Protein AF-A0AAE0Z1A1-F1 (afdb_monomer_lite)

Foldseek 3Di:
DDPDPVVVVVVVVVVVVVVVVVVVLVQLLVLLVVLLVVDDPLQNVLLVVLQVVDPVSVVCVVVSVQLCSLQDDDPNDHSVCSQPVDDSGDDPVSSVSSNCSSVPDPPPVVPVVVVVVVVVVVVPPD

pLDDT: mean 71.83, std 18.07, range [40.81, 90.56]

Radius of gyration: 20.41 Å; chains: 1; bounding box: 55×24×60 Å

Structure (mmCIF, N/CA/C/O backbone):
data_AF-A0AAE0Z1A1-F1
#
_entry.id   AF-A0AAE0Z1A1-F1
#
loop_
_atom_site.group_PDB
_atom_site.id
_atom_site.type_symbol
_atom_site.label_atom_id
_atom_site.label_alt_id
_atom_site.label_comp_id
_atom_site.label_asym_id
_atom_site.label_entity_id
_atom_site.label_seq_id
_atom_site.pdbx_PDB_ins_code
_atom_site.Cartn_x
_atom_site.Cartn_y
_atom_site.Cartn_z
_atom_site.occupancy
_atom_site.B_iso_or_equiv
_atom_site.auth_seq_id
_atom_site.auth_comp_id
_atom_site.auth_asym_id
_atom_site.auth_atom_id
_atom_site.pdbx_PDB_model_num
ATOM 1 N N . MET A 1 1 ? -26.167 -8.117 43.049 1.00 43.34 1 MET A N 1
ATOM 2 C CA . MET A 1 1 ? -25.364 -6.888 42.853 1.00 43.34 1 MET A CA 1
ATOM 3 C C . MET A 1 1 ? -26.087 -5.999 41.850 1.00 43.34 1 MET A C 1
ATOM 5 O O . MET A 1 1 ? -26.239 -6.382 40.698 1.00 43.34 1 MET A O 1
ATOM 9 N N . LYS A 1 2 ? -26.657 -4.881 42.311 1.00 44.62 2 LYS A N 1
ATOM 10 C CA . LYS A 1 2 ? -27.494 -3.980 41.507 1.00 44.62 2 LYS A CA 1
ATOM 11 C C . LYS A 1 2 ? -26.561 -2.919 40.917 1.00 44.62 2 LYS A C 1
ATOM 13 O O . LYS A 1 2 ? -26.231 -1.951 41.590 1.00 44.62 2 LYS A O 1
ATOM 18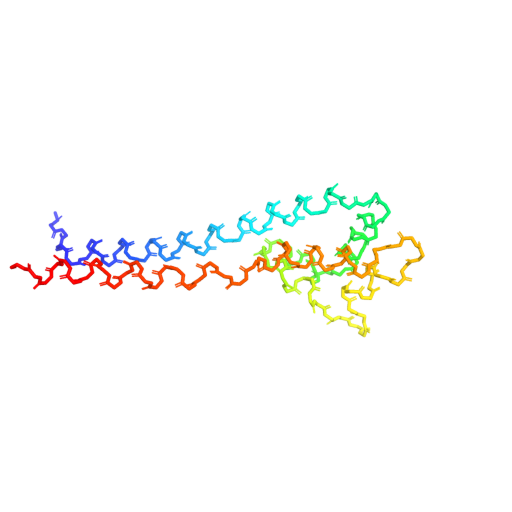 N N . MET A 1 3 ? -26.030 -3.165 39.718 1.00 40.81 3 MET A N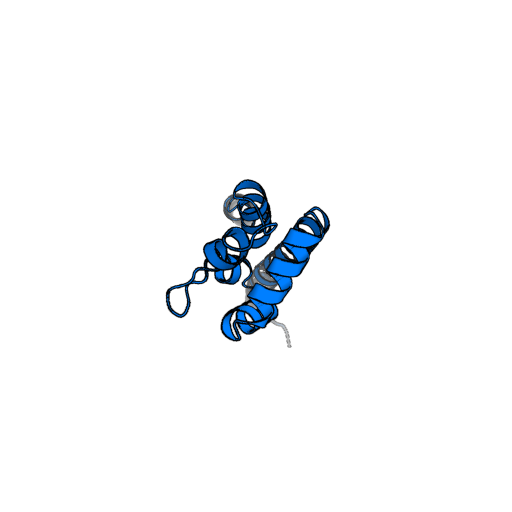 1
ATOM 19 C CA . MET A 1 3 ? -25.216 -2.161 39.023 1.00 40.81 3 MET A CA 1
ATOM 20 C C . MET A 1 3 ? -26.076 -0.915 38.784 1.00 40.81 3 MET A C 1
ATOM 22 O O . MET A 1 3 ? -27.118 -1.003 38.133 1.00 40.81 3 MET A O 1
ATOM 26 N N . SER A 1 4 ? -25.646 0.213 39.353 1.00 45.28 4 SER A N 1
ATOM 27 C CA . SER A 1 4 ? -26.275 1.527 39.211 1.00 45.28 4 SER A CA 1
ATOM 28 C C . SER A 1 4 ? -26.413 1.896 37.728 1.00 45.28 4 SER A C 1
ATOM 30 O O . SER A 1 4 ? -25.473 1.685 36.956 1.00 45.28 4 SER A O 1
ATOM 32 N N . SER A 1 5 ? -27.575 2.420 37.314 1.00 54.44 5 SER A N 1
ATOM 33 C CA . SER A 1 5 ? -27.904 2.718 35.905 1.00 54.44 5 SER A CA 1
ATOM 34 C C . SER A 1 5 ? -26.852 3.579 35.195 1.00 54.44 5 SER A C 1
ATOM 36 O O . SER A 1 5 ? -26.641 3.421 33.994 1.00 54.44 5 SER A O 1
ATOM 38 N N . SER A 1 6 ? -26.126 4.417 35.936 1.00 52.25 6 SER A N 1
ATOM 39 C CA . SER A 1 6 ? -25.064 5.285 35.419 1.00 52.25 6 SER A CA 1
ATOM 40 C C . SER A 1 6 ? -23.843 4.509 34.899 1.00 52.25 6 SER A C 1
ATOM 42 O O . SER A 1 6 ? -23.238 4.902 33.906 1.00 52.25 6 SER A O 1
ATOM 44 N N . ALA A 1 7 ? -23.506 3.363 35.503 1.00 51.72 7 ALA A N 1
ATOM 45 C CA . ALA A 1 7 ? -22.358 2.547 35.090 1.00 51.72 7 ALA A CA 1
ATOM 46 C C . ALA A 1 7 ? -22.616 1.782 33.777 1.00 51.72 7 ALA A C 1
ATOM 48 O O . ALA A 1 7 ? -21.696 1.556 32.992 1.00 51.72 7 ALA A O 1
ATOM 49 N N . LYS A 1 8 ? -23.880 1.425 33.502 1.00 53.25 8 LYS A N 1
ATOM 50 C CA . LYS A 1 8 ? -24.276 0.767 32.244 1.00 53.25 8 LYS A CA 1
ATOM 51 C C . LYS A 1 8 ? -24.155 1.704 31.043 1.00 53.25 8 LYS A C 1
ATOM 53 O O . LYS A 1 8 ? -23.748 1.262 29.974 1.00 53.25 8 LYS A O 1
ATOM 58 N N . MET A 1 9 ? -24.475 2.986 31.228 1.00 53.38 9 MET A N 1
ATOM 59 C CA . MET A 1 9 ? -24.430 3.976 30.151 1.00 53.38 9 MET A CA 1
ATOM 60 C C . MET A 1 9 ? -22.984 4.302 29.735 1.00 53.38 9 MET A C 1
ATOM 62 O O . MET A 1 9 ? -22.688 4.370 28.545 1.00 53.38 9 MET A O 1
ATOM 66 N N . ILE A 1 10 ? -22.065 4.409 30.703 1.00 56.50 10 ILE A N 1
ATOM 67 C CA . ILE A 1 10 ? -20.635 4.648 30.437 1.00 56.50 10 ILE A CA 1
ATOM 68 C C . ILE A 1 10 ? -20.010 3.456 29.695 1.00 56.50 10 ILE A C 1
ATOM 70 O O . ILE A 1 10 ? -19.276 3.646 28.728 1.00 56.50 10 ILE A O 1
ATOM 74 N N . CYS A 1 11 ? -20.348 2.225 30.092 1.00 52.53 11 CYS A N 1
ATOM 75 C CA . CYS A 1 11 ? -19.843 1.015 29.437 1.00 52.53 11 CYS A CA 1
ATOM 76 C C . CYS A 1 11 ? -20.297 0.924 27.965 1.00 52.53 11 CYS A C 1
ATOM 78 O O . CYS A 1 11 ? -19.502 0.613 27.080 1.00 52.53 11 CYS A O 1
ATOM 80 N N . LEU A 1 12 ? -21.552 1.291 27.681 1.00 56.19 12 LEU A N 1
ATOM 81 C CA . LEU A 1 12 ? -22.099 1.342 26.321 1.00 56.19 12 LEU A CA 1
ATOM 82 C C . LEU A 1 12 ? -21.383 2.371 25.433 1.00 56.19 12 LEU A C 1
ATOM 84 O O . LEU A 1 12 ? -21.048 2.057 24.293 1.00 56.19 12 LEU A O 1
ATOM 88 N N . LEU A 1 13 ? -21.097 3.568 25.953 1.00 55.00 13 LEU A N 1
ATOM 89 C CA . LEU A 1 13 ? -20.389 4.617 25.206 1.00 55.00 13 LEU A CA 1
ATOM 90 C C . LEU A 1 13 ? -18.945 4.219 24.861 1.00 55.00 13 LEU A C 1
ATOM 92 O O . LEU A 1 13 ? -18.504 4.430 23.730 1.00 55.00 13 LEU A O 1
ATOM 96 N N . VAL A 1 14 ? -18.233 3.581 25.795 1.00 55.84 14 VAL A N 1
ATOM 97 C CA . VAL A 1 14 ? -16.870 3.070 25.559 1.00 55.84 14 VAL A CA 1
ATOM 98 C C . VAL A 1 14 ? -16.877 1.940 24.521 1.00 55.84 14 VAL A C 1
ATOM 100 O O . VAL A 1 14 ? -16.037 1.931 23.618 1.00 55.84 14 VAL A O 1
ATOM 103 N N . CYS A 1 15 ? -17.857 1.032 24.571 1.00 53.19 15 CYS A N 1
ATOM 104 C CA . CYS A 1 15 ? -18.008 -0.019 23.563 1.00 53.19 15 CYS A CA 1
ATOM 105 C C . CYS A 1 15 ? -18.293 0.542 22.159 1.00 53.19 15 CYS A C 1
ATOM 107 O O . CYS A 1 15 ? -17.716 0.056 21.188 1.00 53.19 15 CYS A O 1
ATOM 109 N N . ILE A 1 16 ? -19.128 1.578 22.028 1.00 58.19 16 ILE A N 1
ATOM 110 C CA . ILE A 1 16 ? -19.441 2.197 20.727 1.00 58.19 16 ILE A CA 1
ATOM 111 C C . ILE A 1 16 ? -18.203 2.889 20.129 1.00 58.19 16 ILE A C 1
ATOM 113 O O . ILE A 1 16 ? -17.942 2.753 18.929 1.00 58.19 16 ILE A O 1
ATOM 117 N N . ALA A 1 17 ? -17.402 3.578 20.947 1.00 51.75 17 ALA A N 1
ATOM 118 C CA . ALA A 1 17 ? -16.168 4.224 20.492 1.00 51.75 17 ALA A CA 1
ATOM 119 C C . ALA A 1 17 ? -15.122 3.208 19.990 1.00 51.75 17 ALA A C 1
ATOM 121 O O . ALA A 1 17 ? -14.537 3.408 18.922 1.00 51.75 17 ALA A O 1
ATOM 122 N N . LEU A 1 18 ? -14.946 2.090 20.706 1.00 51.81 18 LEU A N 1
ATOM 123 C CA . LEU A 1 18 ? -14.030 1.002 20.327 1.00 51.81 18 LEU A CA 1
ATOM 124 C C . LEU A 1 18 ? -14.486 0.251 19.060 1.00 51.81 18 LEU A C 1
ATOM 126 O O . LEU A 1 18 ? -13.671 -0.131 18.214 1.00 51.81 18 LEU A O 1
ATOM 130 N N . LEU A 1 19 ? -15.797 0.065 18.885 1.00 52.00 19 LEU A N 1
ATOM 131 C CA . LEU A 1 19 ? -16.356 -0.543 17.672 1.00 52.00 19 LEU A CA 1
ATOM 132 C C . LEU A 1 19 ? -16.182 0.364 16.444 1.00 52.00 19 LEU A C 1
ATOM 134 O O . LEU A 1 19 ? -15.891 -0.130 15.354 1.00 52.00 19 LEU A O 1
ATOM 138 N N . SER A 1 20 ? -16.283 1.684 16.621 1.00 52.31 20 SER A N 1
ATOM 139 C CA . SER A 1 20 ? -16.160 2.667 15.533 1.00 52.31 20 SER A CA 1
ATOM 140 C C . SER A 1 20 ? -14.745 2.731 14.940 1.00 52.31 20 SER A C 1
ATOM 142 O O . SER A 1 20 ? -14.577 2.871 13.725 1.00 52.31 20 SER A O 1
ATOM 144 N N . SER A 1 21 ? -13.716 2.567 15.777 1.00 51.12 21 SER A N 1
ATOM 145 C CA . SER A 1 21 ? -12.312 2.508 15.334 1.00 51.12 21 SER A CA 1
ATOM 146 C C . SER A 1 21 ? -12.024 1.208 14.574 1.00 51.12 21 SER A C 1
ATOM 148 O O . SER A 1 21 ? -11.364 1.213 13.535 1.00 51.12 21 SER A O 1
ATOM 150 N N . SER A 1 22 ? -12.599 0.100 15.046 1.00 51.88 22 SER A N 1
ATOM 151 C CA . SER A 1 22 ? -12.429 -1.232 14.455 1.00 51.88 22 SER A CA 1
ATOM 152 C C . SER A 1 22 ? -13.118 -1.379 13.090 1.00 51.88 22 SER A C 1
ATOM 154 O O . SER A 1 22 ? -12.623 -2.100 12.218 1.00 51.88 22 SER A O 1
ATOM 156 N N . VAL A 1 23 ? -14.259 -0.705 12.889 1.00 52.78 23 VAL A N 1
ATOM 157 C CA . VAL A 1 23 ? -15.016 -0.770 11.627 1.00 52.78 23 VAL A CA 1
ATOM 158 C C . VAL A 1 23 ? -14.304 -0.019 10.499 1.00 52.78 23 VAL A C 1
ATOM 160 O O . VAL A 1 23 ? -14.246 -0.517 9.376 1.00 52.78 23 VAL A O 1
ATOM 163 N N . SER A 1 24 ? -13.687 1.126 10.809 1.00 56.78 24 SER A N 1
ATOM 164 C CA . SER A 1 24 ? -13.000 1.963 9.816 1.00 56.78 24 SER A CA 1
ATOM 165 C C . SER A 1 24 ? -11.741 1.291 9.255 1.00 56.78 24 SER A C 1
ATOM 167 O O . SER A 1 24 ? -11.503 1.338 8.051 1.00 56.78 24 SER A O 1
ATOM 169 N N . ALA A 1 25 ? -10.963 0.596 10.093 1.00 59.66 25 ALA A N 1
ATOM 170 C CA . ALA A 1 25 ? -9.754 -0.101 9.644 1.00 59.66 25 ALA A CA 1
ATOM 171 C C . ALA A 1 25 ? -10.065 -1.263 8.677 1.00 59.66 25 ALA A C 1
ATOM 173 O O . ALA A 1 25 ? -9.420 -1.408 7.636 1.00 59.66 25 ALA A O 1
ATOM 174 N N . LYS A 1 26 ? -11.097 -2.065 8.977 1.00 63.12 26 LYS A N 1
ATOM 175 C CA . LYS A 1 26 ? -11.512 -3.192 8.121 1.00 63.12 26 LYS A CA 1
ATOM 176 C C . LYS A 1 26 ? -12.152 -2.739 6.806 1.00 63.12 26 LYS A C 1
ATOM 178 O O . LYS A 1 26 ? -11.960 -3.395 5.781 1.00 63.12 26 LYS A O 1
ATOM 183 N N . ASP A 1 27 ? -12.888 -1.630 6.815 1.00 71.88 27 ASP A N 1
ATOM 184 C CA . ASP A 1 27 ? -13.495 -1.065 5.605 1.00 71.88 27 ASP A CA 1
ATOM 185 C C . ASP A 1 27 ? -12.435 -0.521 4.632 1.00 71.88 27 ASP A C 1
ATOM 187 O O . ASP A 1 27 ? -12.444 -0.870 3.446 1.00 71.88 27 ASP A O 1
ATOM 191 N N . ASN A 1 28 ? -11.451 0.229 5.142 1.00 71.81 28 ASN A N 1
ATOM 192 C CA . ASN A 1 28 ? -10.333 0.735 4.341 1.00 71.81 28 ASN A CA 1
ATOM 193 C C . ASN A 1 28 ? -9.485 -0.405 3.758 1.00 71.81 28 ASN A C 1
ATOM 195 O O . ASN A 1 28 ? -9.107 -0.357 2.590 1.00 71.81 28 ASN A O 1
ATOM 199 N N . GLN A 1 29 ? -9.265 -1.489 4.509 1.00 79.88 29 GLN A N 1
ATOM 200 C CA . GLN A 1 29 ? -8.567 -2.673 3.996 1.00 79.88 29 GLN A CA 1
ATOM 201 C C . GLN A 1 29 ? -9.312 -3.351 2.844 1.00 79.88 29 GLN A C 1
ATOM 203 O O . GLN A 1 29 ? -8.701 -3.748 1.847 1.00 79.88 29 GLN A O 1
ATOM 208 N N . LYS A 1 30 ? -10.641 -3.454 2.938 1.00 83.56 30 LYS A N 1
ATOM 209 C CA . LYS A 1 30 ? -11.462 -4.018 1.863 1.00 83.56 30 LYS A CA 1
ATOM 210 C C . LYS A 1 30 ? -11.428 -3.138 0.611 1.00 83.56 30 LYS A C 1
ATOM 212 O O . LYS A 1 30 ? -11.261 -3.671 -0.488 1.00 83.56 30 LYS A O 1
ATOM 217 N N . LYS A 1 31 ? -11.554 -1.817 0.770 1.00 84.31 31 LYS A N 1
ATOM 218 C CA . LYS A 1 31 ? -11.492 -0.840 -0.330 1.00 84.31 31 LYS A CA 1
ATOM 219 C C . LYS A 1 31 ? -10.126 -0.826 -1.000 1.00 84.31 31 LYS A C 1
ATOM 221 O O . LYS A 1 31 ? -10.051 -0.919 -2.220 1.00 84.31 31 LYS A O 1
ATOM 226 N N . PHE A 1 32 ? -9.057 -0.809 -0.212 1.00 86.38 32 PHE A N 1
ATOM 227 C CA . PHE A 1 32 ? -7.690 -0.879 -0.713 1.00 86.38 32 PHE A CA 1
ATOM 228 C C . PHE A 1 32 ? -7.433 -2.166 -1.503 1.00 86.38 32 PHE A C 1
ATOM 230 O O . PHE A 1 32 ? -6.921 -2.122 -2.619 1.00 86.38 32 PHE A O 1
ATOM 237 N N . LYS A 1 33 ? -7.872 -3.320 -0.982 1.00 86.75 33 LYS A N 1
ATOM 238 C CA . LYS A 1 33 ? -7.757 -4.604 -1.688 1.00 86.75 33 LYS A CA 1
ATOM 239 C C . LYS A 1 33 ? -8.583 -4.642 -2.977 1.00 86.75 33 LYS A C 1
ATOM 241 O O . LYS A 1 33 ? -8.174 -5.296 -3.932 1.00 86.75 33 LYS A O 1
ATOM 246 N N . ALA A 1 34 ? -9.741 -3.981 -3.009 1.00 88.69 34 ALA A N 1
ATOM 247 C CA . ALA A 1 34 ? -10.541 -3.848 -4.223 1.00 88.69 34 ALA A CA 1
ATOM 248 C C . ALA A 1 34 ? -9.840 -2.953 -5.257 1.00 88.69 34 ALA A C 1
ATOM 250 O O . ALA A 1 34 ? -9.709 -3.366 -6.405 1.00 88.69 34 ALA A O 1
ATOM 251 N N . ALA A 1 35 ? -9.306 -1.803 -4.836 1.00 88.44 35 ALA A N 1
ATOM 252 C CA . ALA A 1 35 ? -8.533 -0.913 -5.699 1.00 88.44 35 ALA A CA 1
ATOM 253 C C . ALA A 1 35 ? -7.297 -1.619 -6.280 1.00 88.44 35 ALA A C 1
ATOM 255 O O . ALA A 1 35 ? -7.078 -1.564 -7.482 1.00 88.44 35 ALA A O 1
ATOM 256 N N . LEU A 1 36 ? -6.557 -2.390 -5.474 1.00 88.19 36 LEU A N 1
ATOM 257 C CA . LEU A 1 36 ? -5.426 -3.202 -5.950 1.00 88.19 36 LEU A CA 1
ATOM 258 C C . LEU A 1 36 ? -5.809 -4.240 -7.018 1.00 88.19 36 LEU A C 1
ATOM 260 O O . LEU A 1 36 ? -4.979 -4.603 -7.850 1.00 88.19 36 LEU A O 1
ATOM 264 N N . LYS A 1 37 ? -7.042 -4.758 -6.984 1.00 88.62 37 LYS A N 1
ATOM 265 C CA . LYS A 1 37 ? -7.537 -5.724 -7.977 1.00 88.62 37 LYS A CA 1
ATOM 266 C C . LYS A 1 37 ? -7.991 -5.068 -9.279 1.00 88.62 37 LYS A C 1
ATOM 268 O O . LYS A 1 37 ? -7.929 -5.733 -10.306 1.00 88.62 37 LYS A O 1
ATOM 273 N N . ASP A 1 38 ? -8.452 -3.822 -9.210 1.00 90.56 38 ASP A N 1
ATOM 274 C CA . ASP A 1 38 ? -8.885 -3.019 -10.362 1.00 90.56 38 ASP A CA 1
ATOM 275 C C . ASP A 1 38 ? -7.695 -2.517 -11.198 1.00 90.56 38 ASP A C 1
ATOM 277 O O . ASP A 1 38 ? -7.817 -2.263 -12.392 1.00 90.56 38 ASP A O 1
ATOM 281 N N . LEU A 1 39 ? -6.518 -2.421 -10.575 1.00 87.62 39 LEU A N 1
ATOM 282 C CA . LEU A 1 39 ? -5.283 -2.019 -11.237 1.00 87.62 39 LEU A CA 1
ATOM 283 C C . LEU A 1 39 ? -4.760 -3.082 -12.217 1.00 87.62 39 LEU A C 1
ATOM 285 O O . LEU A 1 39 ? -4.921 -4.291 -11.986 1.00 87.62 39 LEU A O 1
ATOM 289 N N . PRO A 1 40 ? -4.058 -2.657 -13.284 1.00 89.12 40 PRO A N 1
ATOM 290 C CA . PRO A 1 40 ? -3.405 -3.579 -14.195 1.00 89.12 40 PRO A CA 1
ATOM 291 C C . PRO A 1 40 ? -2.379 -4.432 -13.455 1.00 89.12 40 PRO A C 1
ATOM 293 O O . PRO A 1 40 ? -1.757 -4.017 -12.474 1.00 89.12 40 PRO A O 1
ATOM 296 N N . VAL A 1 41 ? -2.187 -5.649 -13.967 1.00 88.56 41 VAL A N 1
ATOM 297 C CA . VAL A 1 41 ? -1.336 -6.677 -13.352 1.00 88.56 41 VAL A CA 1
ATOM 298 C C . VAL A 1 41 ? 0.063 -6.146 -13.042 1.00 88.56 41 VAL A C 1
ATOM 300 O O . VAL A 1 41 ? 0.577 -6.425 -11.966 1.00 88.56 41 VAL A O 1
ATOM 303 N N . VAL A 1 42 ? 0.637 -5.336 -13.936 1.00 88.94 42 VAL A N 1
ATOM 304 C CA . VAL A 1 42 ? 1.992 -4.792 -13.778 1.00 88.94 42 VAL A CA 1
ATOM 305 C C . VAL A 1 42 ? 2.082 -3.821 -12.596 1.00 88.94 42 VAL A C 1
ATOM 307 O O . VAL A 1 42 ? 2.962 -3.961 -11.754 1.00 88.94 42 VAL A O 1
ATOM 310 N N . CYS A 1 43 ? 1.128 -2.896 -12.463 1.00 87.88 43 CYS A N 1
ATOM 311 C CA . CYS A 1 43 ? 1.071 -1.975 -11.326 1.00 87.88 43 CYS A CA 1
ATOM 312 C C . CYS A 1 43 ? 0.850 -2.726 -10.003 1.00 87.88 43 CYS A C 1
ATOM 314 O O . CYS A 1 43 ? 1.487 -2.409 -9.000 1.00 87.88 43 CYS A O 1
ATOM 316 N N . ARG A 1 44 ? 0.013 -3.771 -9.997 1.00 88.88 44 ARG A N 1
ATOM 317 C CA . ARG A 1 44 ? -0.179 -4.617 -8.810 1.00 88.88 44 ARG A CA 1
ATOM 318 C C . ARG A 1 44 ? 1.106 -5.339 -8.397 1.00 88.88 44 ARG A C 1
ATOM 320 O O . ARG A 1 44 ? 1.401 -5.381 -7.209 1.00 88.88 44 ARG A O 1
ATOM 327 N N . ASP A 1 45 ? 1.853 -5.881 -9.353 1.00 89.50 45 ASP A N 1
ATOM 328 C CA . ASP A 1 45 ? 3.110 -6.586 -9.084 1.00 89.50 45 ASP A CA 1
ATOM 329 C C . ASP A 1 45 ? 4.174 -5.629 -8.526 1.00 89.50 45 ASP A C 1
ATOM 331 O O . ASP A 1 45 ? 4.790 -5.893 -7.495 1.00 89.50 45 ASP A O 1
ATOM 335 N N . VAL A 1 46 ? 4.304 -4.444 -9.133 1.00 89.44 46 VAL A N 1
ATOM 336 C CA . VAL A 1 46 ? 5.171 -3.375 -8.617 1.00 89.44 46 VAL A CA 1
ATOM 337 C C . VAL A 1 46 ? 4.736 -2.945 -7.216 1.00 89.44 46 VAL A C 1
ATOM 339 O O . VAL A 1 46 ? 5.588 -2.758 -6.353 1.00 89.44 46 VAL A O 1
ATOM 342 N N . ALA A 1 47 ? 3.432 -2.837 -6.952 1.00 87.94 47 ALA A N 1
ATOM 343 C CA . ALA A 1 47 ? 2.929 -2.506 -5.626 1.00 87.94 47 ALA A CA 1
ATOM 344 C C . ALA A 1 47 ? 3.304 -3.557 -4.580 1.00 87.94 47 ALA A C 1
ATOM 346 O O . ALA A 1 47 ? 3.816 -3.191 -3.524 1.00 87.94 47 ALA A O 1
ATOM 347 N N . THR A 1 48 ? 3.124 -4.842 -4.885 1.00 87.69 48 THR A N 1
ATOM 348 C CA . THR A 1 48 ? 3.557 -5.937 -4.009 1.00 87.69 48 THR A CA 1
ATOM 349 C C . THR A 1 48 ? 5.057 -5.859 -3.733 1.00 87.69 48 THR A C 1
ATOM 351 O O . THR A 1 48 ? 5.445 -5.789 -2.571 1.00 87.69 48 THR A O 1
ATOM 354 N N . ASN A 1 49 ? 5.888 -5.735 -4.771 1.00 88.25 49 ASN A N 1
ATOM 355 C CA . ASN A 1 49 ? 7.341 -5.620 -4.611 1.00 88.25 49 ASN A CA 1
ATOM 356 C C . ASN A 1 49 ? 7.746 -4.393 -3.773 1.00 88.25 49 ASN A C 1
ATOM 358 O O . ASN A 1 49 ? 8.629 -4.485 -2.924 1.00 88.25 49 ASN A O 1
ATOM 362 N N . CYS A 1 50 ? 7.083 -3.250 -3.966 1.00 88.19 50 CYS A N 1
ATOM 363 C CA . CYS A 1 50 ? 7.334 -2.040 -3.185 1.00 88.19 50 CYS A CA 1
ATOM 364 C C . CYS A 1 50 ? 6.986 -2.198 -1.704 1.00 88.19 50 CYS A C 1
ATOM 366 O O . CYS A 1 50 ? 7.720 -1.704 -0.849 1.00 88.19 50 CYS A O 1
ATOM 368 N N . PHE A 1 51 ? 5.867 -2.854 -1.395 1.00 88.12 51 PHE A N 1
ATOM 369 C CA . PHE A 1 51 ? 5.448 -3.062 -0.012 1.00 88.12 51 PHE A CA 1
ATOM 370 C C . PHE A 1 51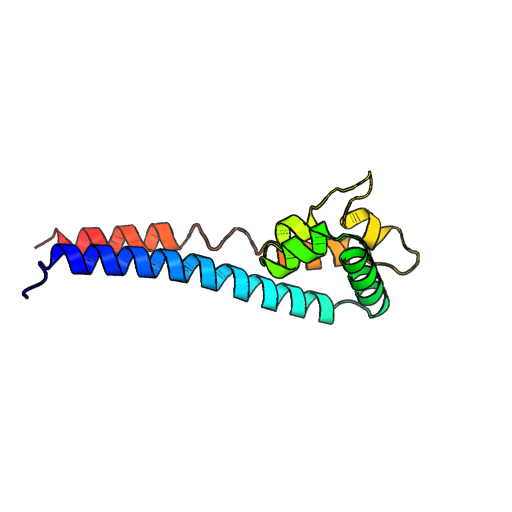 ? 6.274 -4.145 0.681 1.00 88.12 51 PHE A C 1
ATOM 372 O O . PHE A 1 51 ? 6.614 -3.970 1.846 1.00 88.12 51 PHE A O 1
ATOM 379 N N . ASP A 1 52 ? 6.653 -5.211 -0.025 1.00 88.19 52 ASP A N 1
ATOM 380 C CA . ASP A 1 52 ? 7.504 -6.270 0.528 1.00 88.19 52 ASP A CA 1
ATOM 381 C C . ASP A 1 52 ? 8.957 -5.824 0.735 1.00 88.19 52 ASP A C 1
ATOM 383 O O . ASP A 1 52 ? 9.638 -6.335 1.622 1.00 88.19 52 ASP A O 1
ATOM 387 N N . ALA A 1 53 ? 9.431 -4.832 -0.024 1.00 86.75 53 ALA A N 1
ATOM 388 C CA . ALA A 1 53 ? 10.765 -4.267 0.155 1.00 86.75 53 ALA A CA 1
ATOM 389 C C . ALA A 1 53 ? 10.901 -3.364 1.398 1.00 86.75 53 ALA A C 1
ATOM 391 O O . ALA A 1 53 ? 12.024 -3.113 1.836 1.00 86.75 53 ALA A O 1
ATOM 392 N N . SER A 1 54 ? 9.796 -2.861 1.968 1.00 87.25 54 SER A N 1
ATOM 393 C CA . SER A 1 54 ? 9.825 -2.005 3.163 1.00 87.25 54 SER A CA 1
ATOM 394 C C . SER A 1 54 ? 9.233 -2.738 4.373 1.00 87.25 54 SER A C 1
ATOM 396 O O . SER A 1 54 ? 8.015 -2.927 4.447 1.00 87.25 54 SER A O 1
ATOM 398 N N . PRO A 1 55 ? 10.047 -3.079 5.392 1.00 89.12 55 PRO A N 1
ATOM 399 C CA . PRO A 1 55 ? 9.530 -3.694 6.614 1.00 89.12 55 PRO A CA 1
ATOM 400 C C . PRO A 1 55 ? 8.539 -2.767 7.332 1.00 89.12 55 PRO A C 1
ATOM 402 O O . PRO A 1 55 ? 7.581 -3.231 7.951 1.00 89.12 55 PRO A O 1
ATOM 405 N N . LYS A 1 56 ? 8.707 -1.443 7.197 1.00 88.75 56 LYS A N 1
ATOM 406 C CA . LYS A 1 56 ? 7.772 -0.467 7.758 1.00 88.75 56 LYS A CA 1
ATOM 407 C C . LYS A 1 56 ? 6.430 -0.470 7.029 1.00 88.75 56 LYS A C 1
ATOM 409 O O . LYS A 1 56 ? 5.393 -0.327 7.674 1.00 88.75 56 LYS A O 1
ATOM 414 N N . ALA A 1 57 ? 6.422 -0.655 5.709 1.00 86.88 57 ALA A N 1
ATOM 415 C CA . ALA A 1 57 ? 5.185 -0.821 4.953 1.00 86.88 57 ALA A CA 1
ATOM 416 C C . ALA A 1 57 ? 4.439 -2.099 5.371 1.00 86.88 57 ALA A C 1
ATOM 418 O O . ALA A 1 57 ? 3.223 -2.048 5.562 1.00 86.88 57 ALA A O 1
ATOM 419 N N . GLN A 1 58 ? 5.154 -3.208 5.591 1.00 88.75 58 GLN A N 1
ATOM 420 C CA . GLN A 1 58 ? 4.558 -4.454 6.089 1.00 88.75 58 GLN A CA 1
ATOM 421 C C . GLN A 1 58 ? 3.942 -4.290 7.488 1.00 88.75 58 GLN A C 1
ATOM 423 O O . GLN A 1 58 ? 2.819 -4.746 7.717 1.00 88.75 58 GLN A O 1
ATOM 428 N N . GLU A 1 59 ? 4.624 -3.590 8.399 1.00 88.56 59 GLU A N 1
ATOM 429 C CA . GLU A 1 59 ? 4.098 -3.266 9.733 1.00 88.56 59 GLU A CA 1
ATOM 430 C C . GLU A 1 59 ? 2.810 -2.432 9.638 1.00 88.56 59 GLU A C 1
ATOM 432 O O . GLU A 1 59 ? 1.772 -2.814 10.178 1.00 88.56 59 GLU A O 1
ATOM 437 N N . LEU A 1 60 ? 2.829 -1.345 8.861 1.00 87.31 60 LEU A N 1
ATOM 438 C CA . LEU A 1 60 ? 1.656 -0.486 8.666 1.00 87.31 60 LEU A CA 1
ATOM 439 C C . LEU A 1 60 ? 0.493 -1.231 7.997 1.00 87.31 60 LEU A C 1
ATOM 441 O O . LEU A 1 60 ? -0.671 -0.982 8.320 1.00 87.31 60 LEU A O 1
ATOM 445 N N . HIS A 1 61 ? 0.783 -2.167 7.091 1.00 85.31 61 HIS A N 1
ATOM 446 C CA . HIS A 1 61 ? -0.225 -3.031 6.484 1.00 85.31 61 HIS A CA 1
ATOM 447 C C . HIS A 1 61 ? -0.864 -3.976 7.514 1.00 85.31 61 HIS A C 1
ATOM 449 O O . HIS A 1 61 ? -2.091 -4.119 7.530 1.00 85.31 61 HIS A O 1
ATOM 455 N N . ALA A 1 62 ? -0.065 -4.578 8.402 1.00 84.19 62 ALA A N 1
ATOM 456 C CA . ALA A 1 62 ? -0.550 -5.438 9.483 1.00 84.19 62 ALA A CA 1
ATOM 457 C C . ALA A 1 62 ? -1.384 -4.664 10.520 1.00 84.19 62 ALA A C 1
ATOM 459 O O . ALA A 1 62 ? -2.395 -5.174 11.007 1.00 84.19 62 ALA A O 1
ATOM 460 N N . GLU A 1 63 ? -1.016 -3.412 10.798 1.00 83.56 63 GLU A N 1
ATOM 461 C CA . GLU A 1 63 ? -1.757 -2.501 11.680 1.00 83.56 63 GLU A CA 1
ATOM 462 C C . GLU A 1 63 ? -3.030 -1.917 11.033 1.00 83.56 63 GLU A C 1
ATOM 464 O O . GLU A 1 63 ? -3.811 -1.233 11.695 1.00 83.56 63 GLU A O 1
ATOM 469 N N . GLY A 1 64 ? -3.261 -2.155 9.735 1.00 80.44 64 GLY A N 1
ATOM 470 C CA . GLY A 1 64 ? -4.380 -1.560 8.995 1.00 80.44 64 GLY A CA 1
ATOM 471 C C . GLY A 1 64 ? -4.215 -0.057 8.725 1.00 80.44 64 GLY A C 1
ATOM 472 O O . GLY A 1 64 ? -5.168 0.612 8.318 1.00 80.44 64 GLY A O 1
ATOM 473 N N . ARG A 1 65 ? -3.006 0.481 8.905 1.00 83.31 65 ARG A N 1
ATOM 474 C CA . ARG A 1 65 ? -2.624 1.880 8.669 1.00 83.31 65 ARG A CA 1
ATOM 475 C C . ARG A 1 65 ? -2.227 2.117 7.210 1.00 83.31 65 ARG A C 1
ATOM 477 O O . ARG A 1 65 ? -1.138 2.584 6.882 1.00 83.31 65 ARG A O 1
ATOM 484 N N . LEU A 1 66 ? -3.147 1.797 6.305 1.00 86.69 66 LEU A N 1
ATOM 485 C CA . LEU A 1 66 ? -2.901 1.794 4.858 1.00 86.69 66 LEU A CA 1
ATOM 486 C C . LEU A 1 66 ? -2.605 3.194 4.300 1.00 86.69 66 LEU A C 1
ATOM 488 O O . LEU A 1 66 ? -1.815 3.332 3.369 1.00 86.69 66 LEU A O 1
ATOM 492 N N . CYS A 1 67 ? -3.196 4.243 4.879 1.00 86.69 67 CYS A N 1
ATOM 493 C CA . CYS A 1 67 ? -2.899 5.622 4.487 1.00 86.69 67 CYS A CA 1
ATOM 494 C C . CYS A 1 67 ? -1.440 6.001 4.767 1.00 86.69 67 CYS A C 1
ATOM 496 O O . CYS A 1 67 ? -0.762 6.588 3.919 1.00 86.69 67 CYS A O 1
ATOM 498 N N . ASP A 1 68 ? -0.949 5.624 5.949 1.00 88.88 68 ASP A N 1
ATOM 499 C CA . ASP A 1 68 ? 0.432 5.870 6.351 1.00 88.88 68 ASP A CA 1
ATOM 500 C C . ASP A 1 68 ? 1.382 5.077 5.450 1.00 88.88 68 ASP A C 1
ATOM 502 O O . ASP A 1 68 ? 2.358 5.627 4.952 1.00 88.88 68 ASP A O 1
ATOM 506 N N . MET A 1 69 ? 1.034 3.828 5.120 1.00 89.00 69 MET A N 1
ATOM 507 C CA . MET A 1 69 ? 1.782 3.009 4.159 1.00 89.00 69 MET A CA 1
ATOM 508 C C . MET A 1 69 ? 1.883 3.680 2.774 1.00 89.00 69 MET A C 1
ATOM 510 O O . MET A 1 69 ? 2.959 3.740 2.178 1.00 89.00 69 MET A O 1
ATOM 514 N N . MET A 1 70 ? 0.784 4.246 2.265 1.00 88.75 70 MET A N 1
ATOM 515 C CA . MET A 1 70 ? 0.740 4.918 0.954 1.00 88.75 70 MET A CA 1
ATOM 516 C C . MET A 1 70 ? 1.463 6.271 0.909 1.00 88.75 70 MET A C 1
ATOM 518 O O . MET A 1 70 ? 1.782 6.777 -0.175 1.00 88.75 70 MET A O 1
ATOM 522 N N . THR A 1 71 ? 1.701 6.871 2.074 1.00 88.88 71 THR A N 1
ATOM 523 C CA . THR A 1 71 ? 2.396 8.157 2.239 1.00 88.88 71 THR A CA 1
ATOM 524 C C . THR A 1 71 ? 3.798 8.014 2.829 1.00 88.88 71 THR A C 1
ATOM 526 O O . THR A 1 71 ? 4.501 9.018 2.971 1.00 88.88 71 THR A O 1
ATOM 529 N N . LEU A 1 72 ? 4.222 6.777 3.102 1.00 88.44 72 LEU A N 1
ATOM 530 C CA . LEU A 1 72 ? 5.520 6.449 3.664 1.00 88.44 72 LEU A CA 1
ATOM 531 C C . LEU A 1 72 ? 6.656 6.992 2.783 1.00 88.44 72 LEU A C 1
ATOM 533 O O . LEU A 1 72 ? 6.626 6.944 1.546 1.00 88.44 72 LEU A O 1
ATOM 537 N N . LYS A 1 73 ? 7.667 7.532 3.461 1.00 88.00 73 LYS A N 1
ATOM 538 C CA . LYS A 1 73 ? 8.937 7.973 2.892 1.00 88.00 73 LYS A CA 1
ATOM 539 C C . LYS A 1 73 ? 10.048 7.335 3.707 1.00 88.00 73 LYS A C 1
ATOM 541 O O . LYS A 1 73 ? 10.182 7.644 4.888 1.00 88.00 73 LYS A O 1
ATOM 546 N N . GLU A 1 74 ? 10.832 6.476 3.077 1.00 79.31 74 GLU A N 1
ATOM 547 C CA . GLU A 1 74 ? 11.926 5.754 3.724 1.00 79.31 74 GLU A CA 1
ATOM 548 C C . GLU A 1 74 ? 13.162 5.781 2.820 1.00 79.31 74 GLU A C 1
ATOM 550 O O . GLU A 1 74 ? 13.052 5.645 1.603 1.00 79.31 74 GLU A O 1
ATOM 555 N N . GLY A 1 75 ? 14.346 6.022 3.392 1.00 67.31 75 GLY A N 1
ATOM 556 C CA . GLY A 1 75 ? 15.613 5.948 2.646 1.00 67.31 75 GLY A CA 1
ATOM 557 C C . GLY A 1 75 ? 15.716 6.852 1.406 1.00 67.31 75 GLY A C 1
ATOM 558 O O . GLY A 1 75 ? 16.458 6.538 0.484 1.00 67.31 75 GLY A O 1
ATOM 559 N N . GLY A 1 76 ? 14.956 7.954 1.343 1.00 71.81 76 GLY A N 1
ATOM 560 C CA . GLY A 1 76 ? 14.943 8.875 0.196 1.00 71.81 76 GLY A CA 1
ATOM 561 C C . GLY A 1 76 ? 13.990 8.491 -0.943 1.00 71.81 76 GLY A C 1
ATOM 562 O O . GLY A 1 76 ? 13.850 9.269 -1.885 1.00 71.81 76 GLY A O 1
ATOM 563 N N . SER A 1 77 ? 13.289 7.357 -0.837 1.00 78.44 77 SER A N 1
ATOM 564 C CA . SER A 1 77 ? 12.236 6.950 -1.772 1.00 78.44 77 SER A CA 1
ATOM 565 C C . SER A 1 77 ? 10.870 6.964 -1.087 1.00 78.44 77 SER A C 1
ATOM 567 O O . SER A 1 77 ? 10.695 6.522 0.047 1.00 78.44 77 SER A O 1
ATOM 569 N N . SER A 1 78 ? 9.873 7.519 -1.768 1.00 87.12 78 SER A N 1
ATOM 570 C CA . SER A 1 78 ? 8.477 7.454 -1.318 1.00 87.12 78 SER A CA 1
ATOM 571 C C . SER A 1 78 ? 7.771 6.228 -1.886 1.00 87.12 78 SER A C 1
ATOM 573 O O . SER A 1 78 ? 8.101 5.793 -2.990 1.00 87.12 78 SER A O 1
ATOM 575 N N . THR A 1 79 ? 6.728 5.738 -1.212 1.00 86.06 79 THR A N 1
ATOM 576 C CA . THR A 1 79 ? 5.833 4.710 -1.776 1.00 86.06 79 THR A CA 1
ATOM 577 C C . THR A 1 79 ? 5.334 5.113 -3.165 1.00 86.06 79 THR A C 1
ATOM 579 O O . THR A 1 79 ? 5.300 4.300 -4.081 1.00 86.06 79 THR A O 1
ATOM 582 N N . LYS A 1 80 ? 5.033 6.407 -3.356 1.00 87.31 80 LYS A N 1
ATOM 583 C CA . LYS A 1 80 ? 4.688 6.970 -4.665 1.00 87.31 80 LYS A CA 1
ATOM 584 C C . LYS A 1 80 ? 5.791 6.743 -5.696 1.00 87.31 80 LYS A C 1
ATOM 586 O O . LYS A 1 80 ? 5.506 6.208 -6.754 1.00 87.31 80 LYS A O 1
ATOM 591 N N . GLN A 1 81 ? 7.029 7.135 -5.391 1.00 87.31 81 GLN A N 1
ATOM 592 C CA . GLN A 1 81 ? 8.157 6.912 -6.298 1.00 87.31 81 GLN A CA 1
ATOM 593 C C . GLN A 1 81 ? 8.348 5.433 -6.598 1.00 87.31 81 GLN A C 1
ATOM 595 O O . GLN A 1 81 ? 8.497 5.092 -7.759 1.00 87.31 81 GLN A O 1
ATOM 600 N N . CYS A 1 82 ? 8.290 4.559 -5.597 1.00 87.62 82 CYS A N 1
ATOM 601 C CA . CYS A 1 82 ? 8.451 3.127 -5.825 1.00 87.62 82 CYS A CA 1
ATOM 602 C C . CYS A 1 82 ? 7.402 2.589 -6.818 1.00 87.62 82 CYS A C 1
ATOM 604 O O . CYS A 1 82 ? 7.734 1.866 -7.758 1.00 87.62 82 CYS A O 1
ATOM 606 N N . LEU A 1 83 ? 6.150 3.030 -6.665 1.00 87.00 83 LEU A N 1
ATOM 607 C CA . LEU A 1 83 ? 5.047 2.646 -7.541 1.00 87.00 83 LEU A CA 1
ATOM 608 C C . LEU A 1 83 ? 5.174 3.229 -8.954 1.00 87.00 83 LEU A C 1
ATOM 610 O O . LEU A 1 83 ? 4.812 2.549 -9.909 1.00 87.00 83 LEU A O 1
ATOM 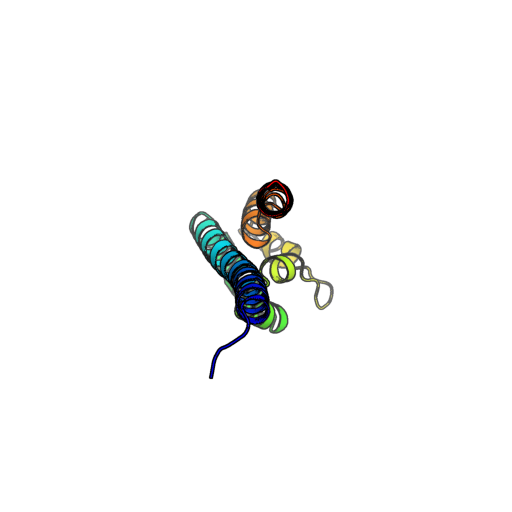614 N N . THR A 1 84 ? 5.688 4.457 -9.097 1.00 87.06 84 THR A N 1
ATOM 615 C CA . THR A 1 84 ? 5.684 5.190 -10.376 1.00 87.06 84 THR A CA 1
ATOM 616 C C . THR A 1 84 ? 7.009 5.188 -11.138 1.00 87.06 84 THR A C 1
ATOM 618 O O . THR A 1 84 ? 7.033 5.610 -12.289 1.00 87.06 84 THR A O 1
ATOM 621 N N . VAL A 1 85 ? 8.129 4.803 -10.516 1.00 82.75 85 VAL A N 1
ATOM 622 C CA . VAL A 1 85 ? 9.466 4.907 -11.137 1.00 82.75 85 VAL A CA 1
ATOM 623 C C . VAL A 1 85 ? 9.784 3.729 -12.059 1.00 82.75 85 VAL A C 1
ATOM 625 O O . VAL A 1 85 ? 10.606 3.862 -12.961 1.00 82.75 85 VAL A O 1
ATOM 628 N N . ASN A 1 86 ? 9.143 2.577 -11.847 1.00 75.69 86 ASN A N 1
ATOM 629 C CA . ASN A 1 86 ? 9.394 1.387 -12.652 1.00 75.69 86 ASN A CA 1
ATOM 630 C C . ASN A 1 86 ? 8.730 1.506 -14.035 1.00 75.69 86 ASN A C 1
ATOM 632 O O . ASN A 1 86 ? 7.564 1.903 -14.114 1.00 75.69 86 ASN A O 1
ATOM 636 N N . PRO A 1 87 ? 9.418 1.137 -15.133 1.00 68.31 87 PRO A N 1
ATOM 637 C CA . PRO A 1 87 ? 8.807 1.092 -16.457 1.00 68.31 87 PRO A CA 1
ATOM 638 C C . PRO A 1 87 ? 7.676 0.053 -16.468 1.00 68.31 87 PRO A C 1
ATOM 640 O O . PRO A 1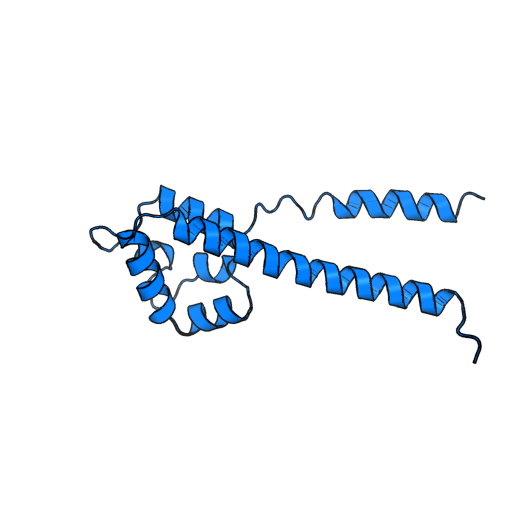 87 ? 7.896 -1.121 -16.188 1.00 68.31 87 PRO A O 1
ATOM 643 N N . GLY A 1 88 ? 6.451 0.502 -16.755 1.00 69.62 88 GLY A N 1
ATOM 644 C CA . GLY A 1 88 ? 5.240 -0.321 -16.643 1.00 69.62 88 GLY A CA 1
ATOM 645 C C . GLY A 1 88 ? 4.635 -0.382 -15.235 1.00 69.62 88 GLY A C 1
ATOM 646 O O . GLY A 1 88 ? 3.616 -1.040 -15.046 1.00 69.62 88 GLY A O 1
ATOM 647 N N . GLY A 1 89 ? 5.228 0.311 -14.258 1.00 82.50 89 GLY A N 1
ATOM 648 C CA . GLY A 1 89 ? 4.648 0.507 -12.934 1.00 82.50 89 GLY A CA 1
ATOM 649 C C . GLY A 1 89 ? 3.371 1.344 -12.965 1.00 82.50 89 GLY A C 1
ATOM 650 O O . GLY A 1 89 ? 2.824 1.669 -14.019 1.00 82.50 89 GLY A O 1
ATOM 651 N N . CYS A 1 90 ? 2.885 1.694 -11.782 1.00 87.88 90 CYS A N 1
ATOM 652 C CA . CYS A 1 90 ? 1.671 2.478 -11.652 1.00 87.88 90 CYS A CA 1
ATOM 653 C C . CYS A 1 90 ? 1.869 3.891 -12.206 1.00 87.88 90 CYS A C 1
ATOM 655 O O . CYS A 1 90 ? 2.851 4.567 -11.897 1.00 87.88 90 CYS A O 1
ATOM 657 N N . ASN A 1 91 ? 0.903 4.391 -12.959 1.00 89.75 91 ASN A N 1
ATOM 658 C CA . ASN A 1 91 ? 0.839 5.798 -13.308 1.00 89.75 91 ASN A CA 1
ATOM 659 C C . ASN A 1 91 ? 0.327 6.641 -12.115 1.00 89.75 91 ASN A C 1
ATOM 661 O O . ASN A 1 91 ? -0.047 6.138 -11.050 1.00 89.75 91 ASN A O 1
ATOM 665 N N . GLY A 1 92 ? 0.329 7.966 -12.276 1.00 86.44 92 GLY A N 1
ATOM 666 C CA . GLY A 1 92 ? -0.098 8.881 -11.215 1.00 86.44 92 GLY A CA 1
ATOM 667 C C . GLY A 1 92 ? -1.575 8.739 -10.820 1.00 86.44 92 GLY A C 1
ATOM 668 O O . GLY A 1 92 ? -1.904 8.922 -9.648 1.00 86.44 92 GLY A O 1
ATOM 669 N N . GLU A 1 93 ? -2.453 8.398 -11.764 1.00 87.31 93 GLU A N 1
ATOM 670 C CA . GLU A 1 93 ? -3.888 8.206 -11.519 1.00 87.31 93 GLU A CA 1
ATOM 671 C C . GLU A 1 93 ? -4.147 6.918 -10.735 1.00 87.31 93 GLU A C 1
ATOM 673 O O . GLU A 1 93 ? -4.913 6.912 -9.773 1.00 87.31 93 GLU A O 1
ATOM 678 N N . GLU A 1 94 ? -3.452 5.844 -11.093 1.00 89.19 94 GLU A N 1
ATOM 679 C CA . GLU A 1 94 ? -3.478 4.553 -10.410 1.00 89.19 94 GLU A CA 1
ATOM 680 C C . GLU A 1 94 ? -2.988 4.675 -8.970 1.00 89.19 94 GLU A C 1
ATOM 682 O O . GLU A 1 94 ? -3.650 4.199 -8.044 1.00 89.19 94 GLU A O 1
ATOM 687 N N . TYR A 1 95 ? -1.880 5.394 -8.763 1.00 89.56 95 TYR A N 1
ATOM 688 C CA . TYR A 1 95 ? -1.404 5.728 -7.425 1.00 89.56 95 TYR A CA 1
ATOM 689 C C . TYR A 1 95 ? -2.460 6.497 -6.619 1.00 89.56 95 TYR A C 1
ATOM 691 O O . TYR A 1 95 ? -2.699 6.171 -5.454 1.00 89.56 95 TYR A O 1
ATOM 699 N N . ASN A 1 96 ? -3.096 7.509 -7.217 1.00 88.94 96 ASN A N 1
ATOM 700 C CA . ASN A 1 96 ? -4.106 8.313 -6.530 1.00 88.94 96 ASN A CA 1
ATOM 701 C C . ASN A 1 96 ? -5.332 7.476 -6.152 1.00 88.94 96 ASN A C 1
ATOM 703 O O . ASN A 1 96 ? -5.724 7.512 -4.988 1.00 88.94 96 ASN A O 1
ATOM 707 N N . LYS A 1 97 ? -5.855 6.643 -7.062 1.00 87.88 97 LYS A N 1
ATOM 708 C CA . LYS A 1 97 ? -6.949 5.700 -6.762 1.00 87.88 97 LYS A CA 1
ATOM 709 C C . LYS A 1 97 ? -6.600 4.792 -5.585 1.00 87.88 97 LYS A C 1
ATOM 711 O O . LYS A 1 97 ? -7.407 4.605 -4.672 1.00 87.88 97 LYS A O 1
ATOM 716 N N . LEU A 1 98 ? -5.383 4.246 -5.584 1.00 88.12 98 LEU A N 1
ATOM 717 C CA . LEU A 1 98 ? -4.919 3.364 -4.519 1.00 88.12 98 LEU A CA 1
ATOM 718 C C . LEU A 1 98 ? -4.794 4.109 -3.181 1.00 88.12 98 LEU A C 1
ATOM 720 O O . LEU A 1 98 ? -5.186 3.594 -2.134 1.00 88.12 98 LEU A O 1
ATOM 724 N N . LYS A 1 99 ? -4.291 5.345 -3.219 1.00 88.19 99 LYS A N 1
ATOM 725 C CA . LYS A 1 99 ? -4.142 6.212 -2.048 1.00 88.19 99 LYS A CA 1
ATOM 726 C C . LYS A 1 99 ? -5.493 6.634 -1.474 1.00 88.19 99 LYS A C 1
ATOM 728 O O . LYS A 1 99 ? -5.666 6.590 -0.260 1.00 88.19 99 LYS A O 1
ATOM 733 N N . GLU A 1 100 ? -6.451 7.013 -2.312 1.00 87.38 100 GLU A N 1
ATOM 734 C CA . GLU A 1 100 ? -7.810 7.361 -1.883 1.00 87.38 100 GLU A CA 1
ATOM 735 C C . GLU A 1 100 ? -8.512 6.167 -1.231 1.00 87.38 100 GLU A C 1
ATOM 737 O O . GLU A 1 100 ? -9.134 6.308 -0.176 1.00 87.38 100 GLU A O 1
ATOM 742 N N . ALA A 1 101 ? -8.342 4.972 -1.801 1.00 87.25 101 ALA A N 1
ATOM 743 C CA . ALA A 1 101 ? -8.861 3.741 -1.217 1.00 87.25 101 ALA A CA 1
ATOM 744 C C . ALA A 1 101 ? -8.187 3.384 0.121 1.00 87.25 101 ALA A C 1
ATOM 746 O O . ALA A 1 101 ? -8.855 2.872 1.018 1.00 87.25 101 ALA A O 1
ATOM 747 N N . ALA A 1 102 ? -6.887 3.663 0.265 1.00 86.75 102 ALA A N 1
ATOM 748 C CA . ALA A 1 102 ? -6.120 3.412 1.486 1.00 86.75 102 ALA A CA 1
ATOM 749 C C . ALA A 1 102 ? -6.449 4.386 2.622 1.00 86.75 102 ALA A C 1
ATOM 751 O O . ALA A 1 102 ? -6.535 3.989 3.784 1.00 86.75 102 ALA A O 1
ATOM 752 N N . CYS A 1 103 ? -6.595 5.669 2.293 1.00 83.75 103 CYS A N 1
ATOM 753 C CA . CYS A 1 103 ? -6.848 6.718 3.272 1.00 83.75 103 CYS A CA 1
ATOM 754 C C . CYS A 1 103 ? -8.311 6.802 3.689 1.00 83.75 103 CYS A C 1
ATOM 756 O O . CYS A 1 103 ? -8.606 7.356 4.748 1.00 83.75 103 CYS A O 1
ATOM 758 N N . GLY A 1 104 ? -9.209 6.234 2.880 1.00 71.44 104 GLY A N 1
ATOM 759 C CA . GLY A 1 104 ? -10.629 6.507 2.976 1.00 71.44 104 GLY A CA 1
ATOM 760 C C . GLY A 1 104 ? -10.882 7.979 2.649 1.00 71.44 104 GLY A C 1
ATOM 761 O O . GLY A 1 104 ? -10.114 8.873 3.005 1.00 71.44 104 GLY A O 1
ATOM 762 N N . ALA A 1 105 ? -11.982 8.285 1.968 1.00 54.75 105 ALA A N 1
ATOM 763 C CA . ALA A 1 105 ? -12.438 9.665 1.953 1.00 54.75 105 ALA A CA 1
ATOM 764 C C . ALA A 1 105 ? -12.582 10.104 3.420 1.00 54.75 105 ALA A C 1
ATOM 766 O O . ALA A 1 105 ? -13.372 9.516 4.160 1.00 54.75 105 ALA A O 1
ATOM 767 N N . ALA A 1 106 ? -11.838 11.125 3.844 1.00 48.38 106 ALA A N 1
ATOM 768 C CA . ALA A 1 106 ? -11.857 11.700 5.192 1.00 48.38 106 ALA A CA 1
ATOM 769 C C . ALA A 1 106 ? -13.245 12.248 5.634 1.00 48.38 106 ALA A C 1
ATOM 771 O O . ALA A 1 106 ? -13.355 12.986 6.605 1.00 48.38 106 ALA A O 1
ATOM 772 N N . SER A 1 107 ? -14.325 11.905 4.924 1.00 40.84 107 SER A N 1
ATOM 773 C CA . SER A 1 107 ? -15.674 12.462 5.033 1.00 40.84 107 SER A CA 1
ATOM 774 C C . SER A 1 107 ? -16.617 11.756 6.012 1.00 40.84 107 SER A C 1
ATOM 776 O O . SER A 1 107 ? -17.680 12.299 6.295 1.00 40.84 107 SER A O 1
ATOM 778 N N . LEU A 1 108 ? -16.294 10.582 6.567 1.00 44.59 108 LEU A N 1
ATOM 779 C CA . LEU A 1 108 ? -17.248 9.872 7.444 1.00 44.59 108 LEU A CA 1
ATOM 780 C C . LEU A 1 108 ? -17.205 10.296 8.923 1.00 44.59 108 LEU A C 1
ATOM 782 O O . LEU A 1 108 ? -18.159 10.039 9.654 1.00 44.59 108 LEU A O 1
ATOM 786 N N . VAL A 1 109 ? -16.164 11.011 9.366 1.00 43.59 109 VAL A N 1
ATOM 787 C CA . VAL A 1 109 ? -16.037 11.440 10.776 1.00 43.59 109 VAL A CA 1
ATOM 788 C C . VAL A 1 109 ? -16.922 12.655 11.103 1.00 43.59 109 VAL A C 1
ATOM 790 O O . VAL A 1 109 ? -17.304 12.848 12.253 1.00 43.59 109 VAL A O 1
ATOM 793 N N . VAL A 1 110 ? -17.345 13.434 10.101 1.00 41.47 110 VAL A N 1
ATOM 794 C CA . VAL A 1 110 ? -18.204 14.615 10.321 1.00 41.47 110 VAL A CA 1
ATOM 795 C C . VAL A 1 110 ? -19.669 14.238 10.597 1.00 41.47 110 VAL A C 1
ATOM 797 O O . VAL A 1 110 ? -20.387 15.002 11.235 1.00 41.47 110 VAL A O 1
ATOM 800 N N . SER A 1 111 ? -20.124 13.042 10.202 1.00 42.28 111 SER A N 1
ATOM 801 C CA . SER A 1 111 ? -21.543 12.667 10.351 1.00 42.28 111 SER A CA 1
ATOM 802 C C . SER A 1 111 ? -21.901 12.027 11.696 1.00 42.28 111 SER A C 1
ATOM 804 O O . SER A 1 111 ? -23.052 12.129 12.111 1.00 42.28 111 SER A O 1
ATOM 806 N N . LEU A 1 112 ? -20.958 11.417 12.428 1.00 45.16 112 LEU A N 1
ATOM 807 C CA . LEU A 1 112 ? -21.288 10.862 13.751 1.00 45.16 112 LEU A CA 1
ATOM 808 C C . LEU A 1 112 ? -21.437 11.946 14.828 1.00 45.16 112 LEU A C 1
ATOM 810 O O . LEU A 1 112 ? -22.274 11.792 15.713 1.00 45.16 112 LEU A O 1
ATOM 814 N N . ALA A 1 113 ? -20.710 13.065 14.735 1.00 44.28 113 ALA A N 1
ATOM 815 C CA . ALA A 1 113 ? -20.832 14.159 15.704 1.00 44.28 113 ALA A CA 1
ATOM 816 C C . ALA A 1 113 ? -22.239 14.795 15.710 1.00 44.28 113 ALA A C 1
ATOM 818 O O . ALA A 1 113 ? -22.738 15.167 16.769 1.00 44.28 113 ALA A O 1
ATOM 819 N N . ALA A 1 114 ? -22.918 14.848 14.557 1.00 46.22 114 ALA A N 1
ATOM 820 C CA . ALA A 1 114 ? -24.279 15.381 14.453 1.00 46.22 114 ALA A CA 1
ATOM 821 C C . ALA A 1 114 ? -25.347 14.442 15.052 1.00 46.22 114 ALA A C 1
ATOM 823 O O . ALA A 1 114 ? -26.350 14.910 15.589 1.00 46.22 114 ALA A O 1
ATOM 824 N N . VAL A 1 115 ? -25.125 13.122 15.019 1.00 49.22 115 VAL A N 1
ATOM 825 C CA . VAL A 1 115 ? -26.081 12.136 15.556 1.00 49.22 115 VAL A CA 1
ATOM 826 C C . VAL A 1 115 ? -26.063 12.108 17.089 1.00 49.22 115 VAL A C 1
ATOM 828 O O . VAL A 1 115 ? -27.109 11.913 17.708 1.00 49.22 115 VAL A O 1
ATOM 831 N N . PHE A 1 116 ? -24.921 12.377 17.732 1.00 49.25 116 PHE A N 1
ATOM 832 C CA . PHE A 1 116 ? -24.855 12.381 19.198 1.00 49.25 116 PHE A CA 1
ATOM 833 C C . PHE A 1 116 ? -25.564 13.580 19.842 1.00 49.25 116 PHE A C 1
ATOM 835 O O . PHE A 1 116 ? -26.141 13.413 20.912 1.00 49.25 116 PHE A O 1
ATOM 842 N N . ILE A 1 117 ? -25.619 14.754 19.202 1.00 49.53 117 ILE A N 1
ATOM 843 C CA . ILE A 1 117 ? -26.262 15.941 19.805 1.00 49.53 117 ILE A CA 1
ATOM 844 C C . ILE A 1 117 ? -27.795 15.777 19.887 1.00 49.53 117 ILE A C 1
ATOM 846 O O . ILE A 1 117 ? -28.411 16.224 20.855 1.00 49.53 117 ILE A O 1
ATOM 850 N N . GLY A 1 118 ? -28.420 15.065 18.941 1.00 44.06 118 GLY A N 1
ATOM 851 C CA . GLY A 1 118 ? -29.872 14.830 18.949 1.00 44.06 118 GLY A CA 1
ATOM 852 C C . GLY A 1 118 ? -30.357 13.874 20.050 1.00 44.06 118 GLY A C 1
ATOM 853 O O . GLY A 1 118 ? -31.460 14.031 20.581 1.00 44.06 118 GLY A O 1
ATOM 854 N N . VAL A 1 119 ? -29.530 12.899 20.443 1.00 48.25 119 VAL A N 1
ATOM 855 C CA . VAL A 1 119 ? -29.929 11.883 21.433 1.00 48.25 119 VAL A CA 1
ATOM 856 C C . VAL A 1 119 ? -29.845 12.420 22.866 1.00 48.25 119 VAL A C 1
ATOM 858 O O . VAL A 1 119 ? -30.703 12.086 23.682 1.00 48.25 119 VAL A O 1
ATOM 861 N N . VAL A 1 120 ? -28.890 13.307 23.184 1.00 49.41 120 VAL A N 1
ATOM 862 C CA . VAL A 1 120 ? -28.781 13.867 24.549 1.00 49.41 120 VAL A CA 1
ATOM 863 C C . VAL A 1 120 ? -29.894 14.882 24.840 1.00 49.41 120 VAL A C 1
ATOM 865 O O . VAL A 1 120 ? -30.420 14.903 25.952 1.00 49.41 120 VAL A O 1
ATOM 868 N N . ALA A 1 121 ? -30.339 15.656 23.842 1.00 45.97 121 ALA A N 1
ATOM 869 C CA . ALA A 1 121 ? -31.458 16.592 24.006 1.00 45.97 121 ALA A CA 1
ATOM 870 C C . ALA A 1 121 ? -32.790 15.882 24.328 1.00 45.97 121 ALA A C 1
ATOM 872 O O . ALA A 1 121 ? -33.621 16.417 25.058 1.00 45.97 121 ALA A O 1
ATOM 873 N N . SER A 1 122 ? -32.966 14.646 23.851 1.00 46.09 122 SER A N 1
ATOM 874 C CA . SER A 1 122 ? -34.187 13.861 24.073 1.00 46.09 122 SER A CA 1
ATOM 875 C C . SER A 1 122 ? -34.270 13.228 25.471 1.00 46.09 122 SER A C 1
ATOM 877 O O . SER A 1 122 ? -35.349 12.804 25.875 1.00 46.09 122 SER A O 1
ATOM 879 N N . MET A 1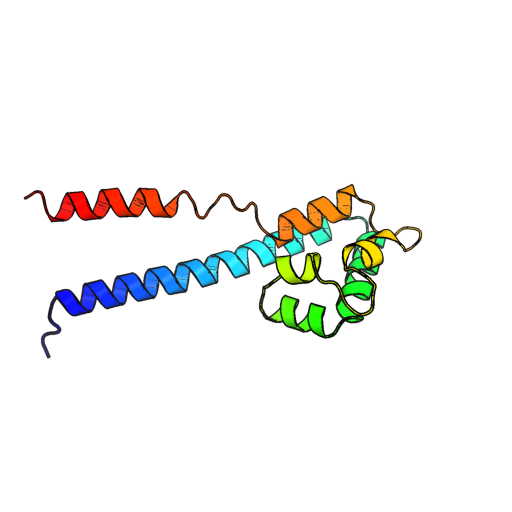 123 ? -33.160 13.154 26.221 1.00 48.59 123 MET A N 1
ATOM 880 C CA . MET A 1 123 ? -33.140 12.550 27.566 1.00 48.59 123 MET A CA 1
ATOM 881 C C . MET A 1 123 ? -33.287 13.556 28.716 1.00 48.59 123 MET A C 1
ATOM 883 O O . MET A 1 123 ? -33.610 13.141 29.823 1.00 48.59 123 MET A O 1
ATOM 887 N N . PHE A 1 124 ? -33.091 14.855 28.471 1.00 52.06 124 PHE A N 1
ATOM 888 C CA . PHE A 1 124 ? -33.279 15.915 29.480 1.00 52.06 124 PHE A CA 1
ATOM 889 C C . PHE A 1 124 ? -34.542 16.759 29.253 1.00 52.06 124 PHE A C 1
ATOM 891 O O . PHE A 1 124 ? -34.820 17.677 30.019 1.00 52.06 124 PHE A O 1
ATOM 898 N N . GLY A 1 125 ? -35.312 16.445 28.209 1.00 48.19 125 GLY A N 1
ATOM 899 C CA . GLY A 1 125 ? -36.585 17.079 27.884 1.00 48.19 125 GLY A CA 1
ATOM 900 C C . GLY A 1 125 ? -37.794 16.227 28.265 1.00 48.19 125 GLY A C 1
ATOM 901 O O . GLY A 1 125 ? -38.636 15.984 27.403 1.00 48.19 125 GLY A O 1
ATOM 902 N N . LYS A 1 126 ? -37.881 15.742 29.509 1.00 41.00 126 LYS A N 1
ATOM 903 C CA . LYS A 1 126 ? -39.168 15.413 30.138 1.00 41.00 126 LYS A CA 1
ATOM 904 C C . LYS A 1 126 ? -39.078 15.400 31.656 1.00 41.00 126 LYS A C 1
ATOM 906 O O . LYS A 1 126 ? -38.138 14.762 32.174 1.00 41.00 126 LYS A O 1
#

Organism: NCBI:txid231223

Secondary structure (DSSP, 8-state):
----HHHHHHHHHHHHHHHHHHHHHHHHHHHHHHHHHHS-HHHHHHHHHHHHT-HHHHHHHHTT-HHHHHH-EETTEEHHHHHHHSTTS--HHHHHHHHHHHH--TTSHHHHHHHHHHHHHTTS--

Sequence (126 aa):
MKMSSSAKMICLLVCIALLSSSVSAKDNQKKFKAALKDLPVVCRDVATNCFDASPKAQELHAEGRLCDMMTLKEGGSSTKQCLTVNPGGCNGEEYNKLKEAACGAASLVVSLAAVFIGVVASMFGK